Protein AF-A0A2V3PKQ7-F1 (afdb_monomer_lite)

Structure (mmCIF, N/CA/C/O backbone):
data_AF-A0A2V3PKQ7-F1
#
_entry.id   AF-A0A2V3PKQ7-F1
#
loop_
_atom_site.group_PDB
_atom_site.id
_atom_site.type_symbol
_atom_site.label_atom_id
_atom_site.label_alt_id
_atom_site.label_comp_id
_atom_site.label_asym_id
_atom_site.label_entity_id
_atom_site.label_seq_id
_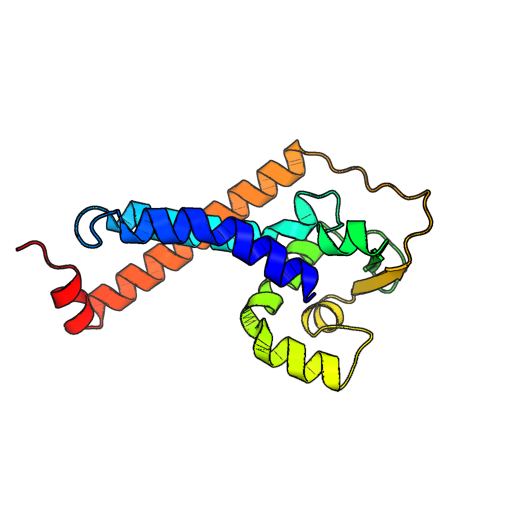atom_site.pdbx_PDB_ins_code
_atom_site.Cartn_x
_atom_site.Cartn_y
_atom_site.Cartn_z
_atom_site.occupancy
_atom_site.B_iso_or_equiv
_atom_site.auth_seq_id
_atom_site.auth_comp_id
_atom_site.auth_asym_id
_atom_site.auth_atom_id
_atom_site.pdbx_PDB_model_num
ATOM 1 N N . MET A 1 1 ? -12.221 6.925 3.513 1.00 64.75 1 MET A N 1
ATOM 2 C CA . MET A 1 1 ? -11.793 6.343 2.217 1.00 64.75 1 MET A CA 1
ATOM 3 C C . MET A 1 1 ? -11.271 7.408 1.261 1.00 64.75 1 MET A C 1
ATOM 5 O O . MET A 1 1 ? -10.093 7.353 0.955 1.00 64.75 1 MET A O 1
ATOM 9 N N . ILE A 1 2 ? -12.080 8.395 0.848 1.00 69.06 2 ILE A N 1
ATOM 10 C CA . ILE A 1 2 ? -11.652 9.451 -0.098 1.00 69.06 2 ILE A CA 1
ATOM 11 C C . ILE A 1 2 ? -10.502 10.297 0.470 1.00 69.06 2 ILE A C 1
ATOM 13 O O . ILE A 1 2 ? -9.442 10.387 -0.142 1.00 69.06 2 ILE A O 1
ATOM 17 N N . ILE A 1 3 ? -10.664 10.829 1.688 1.00 72.31 3 I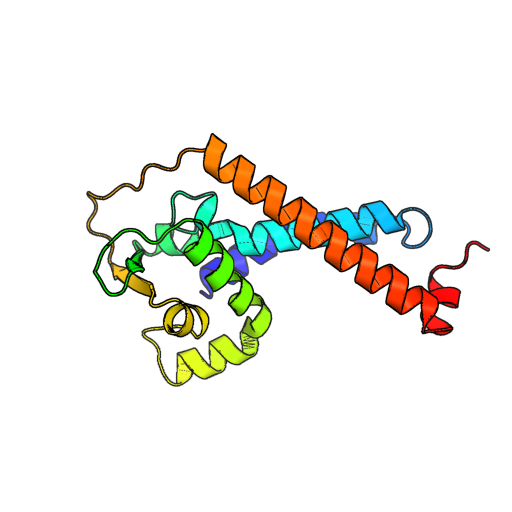LE A N 1
ATOM 18 C CA . ILE A 1 3 ? -9.616 11.610 2.373 1.00 72.31 3 ILE A CA 1
ATOM 19 C C . ILE A 1 3 ? -8.336 10.776 2.542 1.00 72.31 3 ILE A C 1
ATOM 21 O O . ILE A 1 3 ? -7.236 11.267 2.321 1.00 72.31 3 ILE A O 1
ATOM 25 N N . ASP A 1 4 ? -8.477 9.486 2.862 1.00 70.38 4 ASP A N 1
ATOM 26 C CA . ASP A 1 4 ? -7.344 8.561 3.009 1.00 70.38 4 ASP A CA 1
ATOM 27 C C . ASP A 1 4 ? -6.668 8.191 1.681 1.00 70.38 4 ASP A C 1
ATOM 29 O O . ASP A 1 4 ? -5.569 7.637 1.696 1.00 70.38 4 ASP A O 1
ATOM 33 N N . GLY A 1 5 ? -7.354 8.396 0.556 1.00 73.25 5 GLY A N 1
ATOM 34 C CA . GLY A 1 5 ? -6.801 8.272 -0.789 1.00 73.25 5 GLY A CA 1
ATOM 35 C C . GLY A 1 5 ? -5.970 9.504 -1.129 1.00 73.25 5 GLY A C 1
ATOM 36 O O . GLY A 1 5 ? -4.795 9.375 -1.468 1.00 73.25 5 GLY A O 1
ATOM 37 N N . PHE A 1 6 ? -6.531 10.698 -0.922 1.00 78.50 6 PHE A N 1
ATOM 38 C CA . PHE A 1 6 ? -5.818 11.959 -1.136 1.00 78.50 6 PHE A CA 1
ATOM 39 C C . PHE A 1 6 ? -4.556 12.080 -0.278 1.00 78.50 6 PHE A C 1
ATOM 41 O O . PHE A 1 6 ? -3.495 12.412 -0.801 1.00 78.50 6 PHE A O 1
ATOM 48 N N . THR A 1 7 ? -4.621 11.741 1.014 1.00 75.12 7 THR A N 1
ATOM 49 C CA . THR A 1 7 ? -3.434 11.787 1.885 1.00 75.12 7 THR A CA 1
ATOM 50 C C . THR A 1 7 ? -2.334 10.852 1.401 1.00 75.12 7 THR A C 1
ATOM 52 O O . THR A 1 7 ? -1.163 11.220 1.420 1.00 75.12 7 THR A O 1
ATOM 55 N N . SER A 1 8 ? -2.691 9.662 0.914 1.00 74.06 8 SER A N 1
ATOM 56 C CA . SER A 1 8 ? -1.701 8.743 0.359 1.00 74.06 8 SER A CA 1
ATOM 57 C C . SER A 1 8 ? -1.118 9.201 -0.978 1.00 74.06 8 SER A C 1
ATOM 59 O O . SER A 1 8 ? 0.063 8.968 -1.219 1.00 74.06 8 SER A O 1
ATOM 61 N N . GLN A 1 9 ? -1.894 9.895 -1.816 1.00 78.44 9 GLN A N 1
ATOM 62 C CA . GLN A 1 9 ? -1.377 10.465 -3.061 1.00 78.44 9 GLN A CA 1
ATOM 63 C C . GLN A 1 9 ? -0.383 11.595 -2.794 1.00 78.44 9 GLN A C 1
ATOM 65 O O . GLN A 1 9 ? 0.670 11.623 -3.420 1.00 78.44 9 GLN A O 1
ATOM 70 N N . ILE A 1 10 ? -0.651 12.461 -1.812 1.00 84.50 10 ILE A N 1
ATOM 71 C CA . ILE A 1 10 ? 0.284 13.523 -1.405 1.00 84.50 10 ILE A CA 1
ATOM 72 C C . ILE A 1 10 ? 1.641 12.936 -0.995 1.00 84.50 10 ILE A C 1
ATOM 74 O O . ILE A 1 10 ? 2.679 13.458 -1.389 1.00 84.50 10 ILE A O 1
ATOM 78 N N . VAL A 1 11 ? 1.639 11.823 -0.251 1.00 82.50 11 VAL A N 1
ATOM 79 C CA . VAL A 1 11 ? 2.879 11.135 0.143 1.00 82.50 11 VAL A CA 1
ATOM 80 C C . VAL A 1 11 ? 3.571 10.482 -1.053 1.00 82.50 11 VAL A C 1
ATOM 82 O O . VAL A 1 11 ? 4.794 10.483 -1.096 1.00 82.50 11 VAL A O 1
ATOM 85 N N . ALA A 1 12 ? 2.830 9.954 -2.030 1.00 84.75 12 ALA A N 1
ATOM 86 C CA . ALA A 1 12 ? 3.400 9.289 -3.203 1.00 84.75 12 ALA A CA 1
ATOM 87 C C . ALA A 1 12 ? 4.077 10.256 -4.195 1.00 84.75 12 ALA A C 1
ATOM 89 O O . ALA A 1 12 ? 5.082 9.889 -4.801 1.00 84.75 12 ALA A O 1
ATOM 90 N N . ILE A 1 13 ? 3.565 11.483 -4.351 1.00 87.00 13 ILE A N 1
ATOM 91 C CA . ILE A 1 13 ? 4.062 12.483 -5.316 1.00 87.00 13 ILE A CA 1
ATOM 92 C C . ILE A 1 13 ? 5.587 12.689 -5.272 1.00 87.00 13 ILE A C 1
ATOM 94 O O . ILE A 1 13 ? 6.206 12.545 -6.324 1.00 87.00 13 ILE A O 1
ATOM 98 N N . PRO A 1 14 ? 6.240 12.980 -4.128 1.00 86.88 14 PRO A N 1
ATOM 99 C CA . PRO A 1 14 ? 7.690 13.191 -4.104 1.00 86.88 14 PRO A CA 1
ATOM 100 C C . PRO A 1 14 ? 8.481 11.958 -4.559 1.00 86.88 14 PRO A C 1
ATOM 102 O O . PRO A 1 14 ? 9.514 12.105 -5.205 1.00 86.88 14 PRO A O 1
ATOM 105 N N . PHE A 1 15 ? 7.986 10.747 -4.287 1.00 85.38 15 PHE A N 1
ATOM 106 C CA . PHE A 1 15 ? 8.623 9.506 -4.735 1.00 85.38 15 PHE A CA 1
ATOM 107 C C . PHE A 1 15 ? 8.430 9.265 -6.233 1.00 85.38 15 PHE A C 1
ATOM 109 O O . PHE A 1 15 ? 9.351 8.802 -6.896 1.00 85.38 15 PHE A O 1
ATOM 116 N N . ILE A 1 16 ? 7.265 9.619 -6.782 1.00 84.19 16 ILE A N 1
ATOM 117 C CA . ILE A 1 16 ? 7.017 9.577 -8.231 1.00 84.19 16 ILE A CA 1
ATOM 118 C C . ILE A 1 16 ? 7.929 10.579 -8.944 1.00 84.19 16 ILE A C 1
ATOM 120 O O . ILE A 1 16 ? 8.549 10.245 -9.948 1.00 84.19 16 ILE A O 1
ATOM 124 N N . VAL A 1 17 ? 8.057 11.791 -8.403 1.00 85.94 17 VAL A N 1
ATOM 125 C CA . VAL A 1 17 ? 8.966 12.816 -8.928 1.00 85.94 17 VAL A CA 1
ATOM 126 C C . VAL A 1 17 ? 10.411 12.316 -8.892 1.00 85.94 17 VAL A C 1
ATOM 128 O O . VAL A 1 17 ? 11.096 12.370 -9.909 1.00 85.94 17 VAL A O 1
ATOM 131 N N . LEU A 1 18 ? 10.857 11.757 -7.762 1.00 84.88 18 LEU A N 1
ATOM 132 C CA . LEU A 1 18 ? 12.180 11.145 -7.637 1.00 84.88 18 LEU A CA 1
ATOM 133 C C . LEU A 1 18 ? 12.394 10.040 -8.682 1.00 84.88 18 LEU A C 1
ATOM 135 O O . LEU A 1 18 ? 13.438 10.011 -9.325 1.00 84.88 18 LEU A O 1
ATOM 139 N N . MET A 1 19 ? 11.393 9.182 -8.897 1.00 81.50 19 MET A N 1
ATOM 140 C CA . MET A 1 19 ? 11.446 8.112 -9.892 1.00 81.50 19 MET A CA 1
ATOM 141 C C . MET A 1 19 ? 11.629 8.653 -11.317 1.00 81.50 19 MET A C 1
ATOM 143 O O . MET A 1 19 ? 12.422 8.090 -12.064 1.00 81.50 19 MET A O 1
ATOM 147 N N . ILE A 1 20 ? 10.958 9.753 -11.679 1.00 81.69 20 ILE A N 1
ATOM 148 C CA . ILE A 1 20 ? 11.095 10.401 -12.998 1.00 81.69 20 ILE A CA 1
ATOM 149 C C . ILE A 1 20 ? 12.506 10.971 -13.201 1.00 81.69 20 ILE A C 1
ATOM 151 O O . ILE A 1 20 ? 13.043 10.895 -14.303 1.00 81.69 20 ILE A O 1
ATOM 155 N N . PHE A 1 21 ? 13.112 11.539 -12.153 1.00 83.44 21 PHE A N 1
ATOM 156 C CA . PHE A 1 21 ? 14.463 12.107 -12.228 1.00 83.44 21 PHE A CA 1
ATOM 157 C C . PHE A 1 21 ? 15.576 11.052 -12.201 1.00 83.44 21 PHE A C 1
ATOM 159 O O . PHE A 1 21 ? 16.701 11.341 -12.608 1.00 83.44 21 PHE A O 1
ATOM 166 N N . THR A 1 22 ? 15.288 9.834 -11.739 1.00 79.56 22 THR A N 1
ATOM 167 C CA . THR A 1 22 ? 16.228 8.710 -11.821 1.00 79.56 22 THR A CA 1
ATOM 168 C C . THR A 1 22 ? 16.132 8.005 -13.167 1.00 79.56 22 THR A C 1
ATOM 170 O O . THR A 1 22 ? 15.048 7.621 -13.596 1.00 79.56 22 THR A O 1
ATOM 173 N N . ASP A 1 23 ? 17.274 7.770 -13.809 1.00 74.94 23 ASP A N 1
ATOM 174 C CA . ASP A 1 23 ? 17.336 7.001 -15.052 1.00 74.94 23 ASP A CA 1
ATOM 175 C C . ASP A 1 23 ? 16.761 5.581 -14.856 1.00 74.94 23 ASP A C 1
ATOM 177 O O . ASP A 1 23 ? 17.263 4.806 -14.032 1.00 74.94 23 ASP A O 1
ATOM 181 N N . LEU A 1 24 ? 15.707 5.265 -15.626 1.00 66.31 24 LEU A N 1
ATOM 182 C CA . LEU A 1 24 ? 14.962 3.997 -15.618 1.00 66.31 24 LEU A CA 1
ATOM 183 C C . LEU A 1 24 ? 15.853 2.779 -15.869 1.00 66.31 24 LEU A C 1
ATOM 185 O O . LEU A 1 24 ? 15.593 1.712 -15.317 1.00 66.31 24 LEU A O 1
ATOM 189 N N . LYS A 1 25 ? 16.913 2.923 -16.672 1.00 68.38 25 LYS A N 1
ATOM 190 C CA . LYS A 1 25 ? 17.768 1.785 -17.039 1.00 68.38 25 LYS A CA 1
ATOM 191 C C . LYS A 1 25 ? 18.782 1.432 -15.960 1.00 68.38 25 LYS A C 1
ATOM 193 O O . LYS A 1 25 ? 18.970 0.261 -15.649 1.00 68.38 25 LYS A O 1
ATOM 198 N N . ASN A 1 26 ? 19.422 2.439 -15.377 1.00 72.19 26 ASN A N 1
ATOM 199 C CA . ASN A 1 26 ? 20.569 2.230 -14.494 1.00 72.19 26 ASN A CA 1
ATOM 200 C C . ASN A 1 26 ? 20.183 1.952 -13.033 1.00 72.19 26 ASN A C 1
ATOM 202 O O . ASN A 1 26 ? 21.011 1.481 -12.260 1.00 72.19 26 ASN A O 1
ATOM 206 N N . ASN A 1 27 ? 18.930 2.216 -12.647 1.00 82.81 27 ASN A N 1
ATOM 207 C CA . ASN A 1 27 ? 18.497 2.177 -11.248 1.00 82.81 27 ASN A CA 1
ATOM 208 C C . ASN A 1 27 ? 17.247 1.311 -11.025 1.00 82.81 27 ASN A C 1
ATOM 210 O O . ASN A 1 27 ? 16.439 1.603 -10.143 1.00 82.81 27 ASN A O 1
ATOM 214 N N . LEU A 1 28 ? 17.082 0.230 -11.793 1.00 82.19 28 LEU A N 1
ATOM 215 C CA . LEU A 1 28 ? 15.888 -0.624 -11.746 1.00 82.19 28 LEU A CA 1
ATOM 216 C C . LEU A 1 28 ? 15.520 -1.072 -10.319 1.00 82.19 28 LEU A C 1
ATOM 218 O O . LEU A 1 28 ? 14.387 -0.878 -9.883 1.00 82.19 28 LEU A O 1
ATOM 222 N N . HIS A 1 29 ? 16.474 -1.611 -9.553 1.00 84.69 29 HIS A N 1
ATOM 223 C CA . HIS A 1 29 ? 16.209 -2.064 -8.180 1.00 84.69 29 HIS A CA 1
ATOM 224 C C . HIS A 1 29 ? 15.798 -0.920 -7.244 1.00 84.69 29 HIS A C 1
ATOM 226 O O . HIS A 1 29 ? 14.951 -1.107 -6.372 1.00 84.69 29 HIS A O 1
ATOM 232 N N . PHE A 1 30 ? 16.353 0.280 -7.439 1.00 85.25 30 PHE A N 1
ATOM 233 C CA . PHE A 1 30 ? 15.965 1.467 -6.677 1.00 85.25 30 PHE A CA 1
ATOM 234 C C . PHE A 1 30 ? 14.531 1.901 -7.003 1.00 85.25 30 PHE A C 1
ATOM 236 O O . PHE A 1 30 ? 13.782 2.318 -6.120 1.00 85.25 30 PHE A O 1
ATOM 243 N N . GLN A 1 31 ? 14.108 1.749 -8.255 1.00 83.38 31 GLN A N 1
ATOM 244 C CA . GLN A 1 31 ? 12.741 2.048 -8.670 1.00 83.38 31 GLN A CA 1
ATOM 245 C C . GLN A 1 31 ? 11.748 1.014 -8.145 1.00 83.38 31 GLN A C 1
ATOM 247 O O . GLN A 1 31 ? 10.710 1.392 -7.605 1.00 83.38 31 GLN A O 1
ATOM 252 N N . VAL A 1 32 ? 12.097 -0.274 -8.202 1.00 87.75 32 VAL A N 1
ATOM 253 C CA . VAL A 1 32 ? 11.316 -1.351 -7.575 1.00 87.75 32 VAL A CA 1
ATOM 254 C C . VAL A 1 32 ? 11.176 -1.101 -6.074 1.00 87.75 32 VAL A C 1
ATOM 256 O O . VAL A 1 32 ? 10.069 -1.162 -5.541 1.00 87.75 32 VAL A O 1
ATOM 259 N N . PHE A 1 33 ? 12.267 -0.733 -5.397 1.00 89.50 33 PHE A N 1
ATOM 260 C CA . PHE A 1 33 ? 12.237 -0.340 -3.989 1.00 89.50 33 PHE A CA 1
ATOM 261 C C . PHE A 1 33 ? 11.318 0.862 -3.746 1.00 89.50 33 PHE A C 1
ATOM 263 O O . PHE A 1 33 ? 10.503 0.831 -2.828 1.00 89.50 33 PHE A O 1
ATOM 270 N N . THR A 1 34 ? 11.400 1.895 -4.585 1.00 87.06 34 THR A N 1
ATOM 271 C CA . THR A 1 34 ? 10.568 3.103 -4.475 1.00 87.06 34 THR A CA 1
ATOM 272 C C . THR A 1 34 ? 9.078 2.773 -4.607 1.00 87.06 34 THR A C 1
ATOM 274 O O . THR A 1 34 ? 8.272 3.175 -3.765 1.00 87.06 34 THR A O 1
ATOM 277 N N . VAL A 1 35 ? 8.704 1.977 -5.613 1.00 87.88 35 VAL A N 1
ATOM 278 C C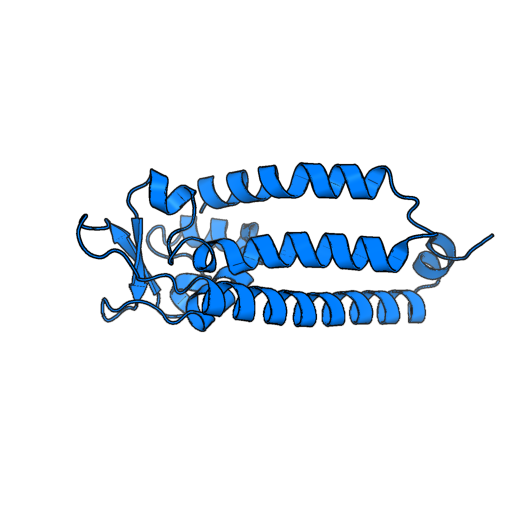A . VAL A 1 35 ? 7.321 1.517 -5.829 1.00 87.88 35 VAL A CA 1
ATOM 279 C C . VAL A 1 35 ? 6.845 0.636 -4.673 1.00 87.88 35 VAL A C 1
ATOM 281 O O . VAL A 1 35 ? 5.724 0.808 -4.179 1.00 87.88 35 VAL A O 1
ATOM 284 N N . ALA A 1 36 ? 7.697 -0.272 -4.191 1.00 89.81 36 ALA A N 1
ATOM 285 C CA . ALA A 1 36 ? 7.404 -1.114 -3.039 1.00 89.81 36 ALA A CA 1
ATOM 286 C C . ALA A 1 36 ? 7.195 -0.280 -1.766 1.00 89.81 36 ALA A C 1
ATOM 288 O O . ALA A 1 36 ? 6.256 -0.530 -1.008 1.00 89.81 36 ALA A O 1
ATOM 289 N N . PHE A 1 37 ? 8.010 0.754 -1.554 1.00 89.12 37 PHE A N 1
ATOM 290 C CA . PHE A 1 37 ? 7.916 1.656 -0.410 1.00 89.12 37 PHE A CA 1
ATOM 291 C C . PHE A 1 37 ? 6.599 2.438 -0.399 1.00 89.12 37 PHE A C 1
ATOM 293 O O . PHE A 1 37 ? 5.875 2.414 0.601 1.00 89.12 37 PHE A O 1
ATOM 300 N N . VAL A 1 38 ? 6.234 3.057 -1.526 1.00 87.81 38 VAL A N 1
ATOM 301 C CA . VAL A 1 38 ? 4.957 3.776 -1.677 1.00 87.81 38 VAL A CA 1
ATOM 302 C C . VAL A 1 38 ? 3.766 2.834 -1.462 1.00 87.81 38 VAL A C 1
ATOM 304 O O . VAL A 1 38 ? 2.838 3.159 -0.716 1.00 87.81 38 VAL A O 1
ATOM 307 N N . SER A 1 39 ? 3.815 1.636 -2.048 1.00 86.44 39 SER A N 1
ATOM 308 C CA . SER A 1 39 ? 2.772 0.611 -1.895 1.00 86.44 39 SER A CA 1
ATOM 309 C C . SER A 1 39 ? 2.623 0.154 -0.441 1.00 86.44 39 SER A C 1
ATOM 311 O O . SER A 1 39 ? 1.511 0.043 0.078 1.00 86.44 39 SER A O 1
ATOM 313 N N . THR A 1 40 ? 3.743 -0.045 0.255 1.00 87.75 40 THR A N 1
ATOM 314 C CA . THR A 1 40 ? 3.755 -0.422 1.674 1.00 87.75 40 THR A CA 1
ATOM 315 C C . THR A 1 40 ? 3.138 0.668 2.534 1.00 87.75 40 THR A C 1
ATOM 317 O O . THR A 1 40 ? 2.323 0.378 3.410 1.00 87.75 40 THR A O 1
ATOM 320 N N . PHE A 1 41 ? 3.478 1.931 2.273 1.00 84.69 41 PHE A N 1
ATOM 321 C CA . PHE A 1 41 ? 2.887 3.060 2.983 1.00 84.69 41 PHE A CA 1
ATOM 322 C C . PHE A 1 41 ? 1.367 3.111 2.795 1.00 84.69 41 PHE A C 1
ATOM 324 O O . PHE A 1 41 ? 0.629 3.323 3.759 1.00 84.69 41 PHE A O 1
ATOM 331 N N . PHE A 1 42 ? 0.883 2.837 1.580 1.00 83.00 42 PHE A N 1
ATOM 332 C CA . PHE A 1 42 ? -0.547 2.786 1.287 1.00 83.00 42 PHE A CA 1
ATOM 333 C C . PHE A 1 42 ? -1.282 1.695 2.083 1.00 83.00 42 PHE A C 1
ATOM 335 O O . PHE A 1 42 ? -2.352 1.957 2.639 1.00 83.00 42 PHE A O 1
ATOM 342 N N . ILE A 1 43 ? -0.700 0.498 2.192 1.00 83.81 43 ILE A N 1
ATOM 343 C CA . ILE A 1 43 ? -1.289 -0.631 2.929 1.00 83.81 43 ILE A CA 1
ATOM 344 C C . ILE A 1 43 ? -1.229 -0.390 4.445 1.00 83.81 43 ILE A C 1
ATOM 346 O O . ILE A 1 43 ? -2.222 -0.551 5.163 1.00 83.81 43 ILE A O 1
ATOM 350 N N . CYS A 1 44 ? -0.074 0.048 4.945 1.00 83.06 44 CYS A N 1
ATOM 351 C CA . CYS A 1 44 ? 0.199 0.203 6.373 1.00 83.06 44 CYS A CA 1
ATOM 352 C C . CYS A 1 44 ? -0.317 1.523 6.972 1.00 83.06 44 CYS A C 1
ATOM 354 O O . CYS A 1 44 ? -0.143 1.750 8.171 1.00 83.06 44 CYS A O 1
ATOM 356 N N . LYS A 1 45 ? -0.984 2.389 6.194 1.00 77.62 45 LYS A N 1
ATOM 357 C CA . LYS A 1 45 ? -1.446 3.712 6.658 1.00 77.62 45 LYS A CA 1
ATOM 358 C C . LYS A 1 45 ? -2.326 3.674 7.911 1.00 77.62 45 LYS A C 1
ATOM 360 O O . LYS A 1 45 ? -2.219 4.552 8.761 1.00 77.62 45 LYS A O 1
ATOM 365 N N . ASP A 1 46 ? -3.179 2.657 8.053 1.00 73.25 46 ASP A N 1
ATOM 366 C CA . ASP A 1 46 ? -4.020 2.493 9.249 1.00 73.25 46 ASP A CA 1
ATOM 367 C C . ASP A 1 46 ? -3.221 1.980 10.458 1.00 73.25 46 ASP A C 1
ATOM 369 O O . ASP A 1 46 ? -3.548 2.306 11.596 1.00 73.25 46 ASP A O 1
ATOM 373 N N . LEU A 1 47 ? -2.169 1.192 10.222 1.00 73.94 47 LEU A N 1
ATOM 374 C CA . LEU A 1 47 ? -1.344 0.584 11.264 1.00 73.94 47 LEU A CA 1
ATOM 375 C C . LEU A 1 47 ? -0.426 1.614 11.936 1.00 73.94 47 LEU A C 1
ATOM 377 O O . LEU A 1 47 ? -0.352 1.672 13.160 1.00 73.94 47 LEU A O 1
ATOM 381 N N . ILE A 1 48 ? 0.243 2.446 11.132 1.00 64.12 48 ILE A N 1
ATOM 382 C CA . ILE A 1 48 ? 1.222 3.444 11.599 1.00 64.12 48 ILE A CA 1
ATOM 383 C C . ILE A 1 48 ? 0.562 4.484 12.516 1.00 64.12 48 ILE A C 1
ATOM 385 O O . ILE A 1 48 ? 1.176 4.989 13.453 1.00 64.12 48 ILE A O 1
ATOM 389 N N . LEU A 1 49 ? -0.718 4.778 12.285 1.00 63.69 49 LEU A N 1
ATOM 390 C CA . LEU A 1 49 ? -1.449 5.841 12.968 1.00 63.69 49 LEU A CA 1
ATOM 391 C C . LEU A 1 49 ? -2.387 5.321 14.069 1.00 63.69 49 LEU A C 1
ATOM 393 O O . LEU A 1 49 ? -3.458 5.889 14.299 1.00 63.69 49 LEU A O 1
ATOM 397 N N . SER A 1 50 ? -1.974 4.286 14.801 1.00 61.34 50 SER A N 1
ATOM 398 C CA . SER A 1 50 ? -2.727 3.749 15.947 1.00 61.34 50 SER A CA 1
ATOM 399 C C . SER A 1 50 ? -4.105 3.199 15.579 1.00 61.34 50 SER A C 1
ATOM 401 O O . SER A 1 50 ? -5.076 3.402 16.301 1.00 61.34 50 SER A O 1
ATOM 403 N N . GLY A 1 51 ? -4.230 2.542 14.428 1.00 58.75 51 GLY A N 1
ATOM 404 C CA . GLY A 1 51 ? -5.512 2.015 13.963 1.00 58.75 51 GLY A CA 1
ATOM 405 C C . GLY A 1 51 ? -6.468 3.073 13.405 1.00 58.75 51 GLY A C 1
ATOM 406 O O . GLY A 1 51 ? -7.607 2.730 13.113 1.00 58.75 51 GLY A O 1
ATOM 407 N N . LYS A 1 52 ? -6.041 4.333 13.229 1.00 62.31 52 LYS A N 1
ATOM 408 C CA . LYS A 1 52 ? -6.819 5.397 12.569 1.00 62.31 52 LYS A CA 1
ATOM 409 C C . LYS A 1 52 ? -5.953 6.122 11.541 1.00 62.31 52 LYS A C 1
ATOM 411 O O . LYS A 1 52 ? -5.078 6.886 11.932 1.00 62.31 52 LYS A O 1
ATOM 416 N N . SER A 1 53 ? -6.214 5.957 10.245 1.00 67.56 53 SER A N 1
ATOM 417 C CA . SER A 1 53 ? -5.610 6.808 9.206 1.00 67.56 53 SER A CA 1
ATOM 418 C C . SER A 1 53 ? -5.884 8.302 9.437 1.00 67.56 53 SER A C 1
ATOM 420 O O . SER A 1 53 ? -6.809 8.671 10.161 1.00 67.56 53 SER A O 1
ATOM 422 N N . ILE A 1 54 ? -5.109 9.180 8.783 1.00 66.12 54 ILE A N 1
ATOM 423 C CA . ILE A 1 54 ? -5.262 10.646 8.880 1.00 66.12 54 ILE A CA 1
ATOM 424 C C . ILE A 1 54 ? -6.711 11.074 8.615 1.00 66.12 54 ILE A C 1
ATOM 426 O O . ILE A 1 54 ? -7.266 11.840 9.398 1.00 66.12 54 ILE A O 1
ATOM 430 N N . GLY A 1 55 ? -7.356 10.536 7.575 1.00 61.44 55 GLY A N 1
ATOM 431 C CA . GLY A 1 55 ? -8.747 10.870 7.276 1.00 61.44 55 GLY A CA 1
ATOM 432 C C . GLY A 1 55 ? -9.709 10.419 8.372 1.00 61.44 55 GLY A C 1
ATOM 433 O O . GLY A 1 55 ? -10.604 11.166 8.744 1.00 61.44 55 GLY A O 1
ATOM 434 N N . LYS A 1 56 ? -9.481 9.248 8.974 1.00 71.25 56 LYS A N 1
ATOM 435 C CA . LYS A 1 56 ? -10.298 8.754 10.094 1.00 71.25 56 LYS A CA 1
ATOM 436 C C . LYS A 1 56 ? -10.081 9.558 11.374 1.00 71.25 56 LYS A C 1
ATOM 438 O O . LYS A 1 56 ? -11.021 9.716 12.141 1.00 71.25 56 LYS A O 1
ATOM 443 N N . ARG A 1 57 ? -8.886 10.120 11.589 1.00 70.31 57 ARG A N 1
ATOM 444 C CA . ARG A 1 57 ? -8.634 11.066 12.690 1.00 70.31 57 ARG A CA 1
ATOM 445 C C . ARG A 1 57 ? -9.386 12.376 12.486 1.00 70.31 57 ARG A C 1
ATOM 447 O O . ARG A 1 57 ? -10.030 12.834 13.417 1.00 70.31 57 ARG A O 1
ATOM 454 N N . ILE A 1 58 ? -9.344 12.935 11.276 1.00 71.00 58 ILE A N 1
ATOM 455 C CA . ILE A 1 58 ? -10.065 14.174 10.942 1.00 71.00 58 ILE A CA 1
ATOM 456 C C . ILE A 1 58 ? -11.578 13.974 11.096 1.00 71.00 58 ILE A C 1
ATOM 458 O O . ILE A 1 58 ? -12.269 14.845 11.611 1.00 71.00 58 ILE A O 1
ATOM 462 N N . SER A 1 59 ? -12.093 12.813 10.691 1.00 68.56 59 SER A N 1
ATOM 463 C CA . SER A 1 59 ? -13.524 12.500 10.757 1.00 68.56 59 SER A CA 1
ATOM 464 C C . SER A 1 59 ? -13.988 11.902 12.094 1.00 68.56 59 SER A C 1
ATOM 466 O O . SER A 1 59 ? -15.148 11.518 12.189 1.00 68.56 59 SER A O 1
ATOM 468 N N . ASN A 1 60 ? -13.123 11.790 13.113 1.00 75.12 60 ASN A N 1
ATOM 469 C CA . ASN A 1 60 ? -13.427 11.120 14.391 1.00 75.12 60 ASN A CA 1
ATOM 470 C C . ASN A 1 60 ? -14.034 9.714 14.221 1.00 75.12 60 ASN A C 1
ATOM 472 O O . ASN A 1 60 ? -14.967 9.317 14.918 1.00 75.12 60 ASN A O 1
ATOM 476 N N . LEU A 1 61 ? -13.495 8.945 13.277 1.00 77.31 61 LEU A N 1
ATOM 477 C CA . LEU A 1 61 ? -13.912 7.579 12.982 1.00 77.31 61 LEU A CA 1
ATOM 478 C C . LEU A 1 61 ? -12.899 6.578 13.542 1.00 77.31 61 LEU A C 1
ATOM 480 O O . LEU A 1 61 ? -11.685 6.803 13.534 1.00 77.31 61 LEU A O 1
ATOM 484 N N . GLN A 1 62 ? -13.396 5.434 13.996 1.00 77.38 62 GLN A N 1
ATOM 485 C CA . GLN A 1 62 ? -12.591 4.285 14.389 1.00 77.38 62 GLN A CA 1
ATOM 486 C C . GLN A 1 62 ? -13.017 3.027 13.655 1.00 77.38 62 GLN A C 1
ATOM 488 O O . GLN A 1 62 ? -14.139 2.917 13.168 1.00 77.38 62 GLN A O 1
ATOM 493 N N . ILE A 1 63 ? -12.091 2.079 13.568 1.00 79.50 63 ILE A N 1
ATOM 494 C CA . ILE A 1 63 ? -12.361 0.771 12.989 1.00 79.50 63 ILE A CA 1
ATOM 495 C C . ILE A 1 63 ? -12.508 -0.213 14.132 1.00 79.50 63 ILE A C 1
ATOM 497 O O . ILE A 1 63 ? -11.585 -0.363 14.929 1.00 79.50 63 ILE A O 1
ATOM 501 N N . LEU A 1 64 ? -13.639 -0.900 14.150 1.00 80.38 64 LEU A N 1
ATOM 502 C CA . LEU A 1 64 ? -13.938 -1.962 15.093 1.00 80.38 64 LEU A CA 1
ATOM 503 C C . LEU A 1 64 ? -14.179 -3.261 14.331 1.00 80.38 64 LEU A C 1
ATOM 505 O O . LEU A 1 64 ? -14.572 -3.254 13.163 1.00 80.38 64 LEU A O 1
ATOM 509 N N . ASP A 1 65 ? -13.945 -4.381 14.996 1.00 82.19 65 ASP A N 1
ATOM 510 C CA . ASP A 1 65 ? -14.445 -5.679 14.554 1.00 82.19 65 ASP A CA 1
ATOM 511 C C . ASP A 1 65 ? -15.990 -5.705 14.637 1.00 82.19 65 ASP A C 1
ATOM 513 O O . ASP A 1 65 ? -16.611 -4.859 15.293 1.00 82.19 65 ASP A O 1
ATOM 517 N N . ILE A 1 66 ? -16.638 -6.692 14.014 1.00 81.00 66 ILE A N 1
ATOM 518 C CA . ILE A 1 66 ? -18.087 -6.927 14.145 1.00 81.00 66 ILE A CA 1
ATOM 519 C C . ILE A 1 66 ? -18.488 -7.043 15.624 1.00 81.00 66 ILE A C 1
ATOM 521 O O . ILE A 1 66 ? -19.546 -6.547 16.013 1.00 81.00 66 ILE A O 1
ATOM 525 N N . HIS A 1 67 ? -17.605 -7.614 16.447 1.00 80.44 67 HIS A N 1
ATOM 526 C CA . HIS A 1 67 ? -17.774 -7.776 17.892 1.00 80.44 67 HIS A CA 1
ATOM 527 C C . HIS A 1 67 ? -17.466 -6.515 18.722 1.00 80.44 67 HIS A C 1
ATOM 529 O O . HIS A 1 67 ? -17.363 -6.615 19.937 1.00 80.44 67 HIS A O 1
ATOM 535 N N . ASN A 1 68 ? -17.303 -5.342 18.097 1.00 77.81 68 ASN A N 1
ATOM 536 C CA . ASN A 1 68 ? -16.924 -4.072 18.742 1.00 77.81 68 ASN A CA 1
ATOM 537 C C . ASN A 1 68 ? -15.536 -4.061 19.411 1.00 77.81 68 ASN A C 1
ATOM 539 O O . ASN A 1 68 ? -15.235 -3.142 20.162 1.00 77.81 68 ASN A O 1
ATOM 543 N N . ASN A 1 69 ? -14.676 -5.032 19.106 1.00 79.62 69 ASN A N 1
ATOM 544 C CA . ASN A 1 69 ? -13.308 -5.084 19.625 1.00 79.62 69 ASN A CA 1
ATOM 545 C C . ASN A 1 69 ? -12.317 -4.375 18.692 1.00 79.62 69 ASN A C 1
ATOM 547 O O . ASN A 1 69 ? -12.585 -4.190 17.500 1.00 79.62 69 ASN A O 1
ATOM 551 N N . GLU A 1 70 ? -11.133 -4.037 19.208 1.00 78.25 70 GLU A N 1
ATOM 552 C CA . GLU A 1 70 ? -10.039 -3.543 18.373 1.00 78.25 70 GLU A CA 1
ATOM 553 C C . GLU A 1 70 ? -9.589 -4.615 17.356 1.00 78.25 70 GLU A C 1
ATOM 555 O O . GLU A 1 70 ? -9.266 -5.745 17.735 1.00 78.25 70 GLU A O 1
ATOM 560 N N . PRO A 1 71 ? -9.508 -4.288 16.054 1.00 81.56 71 PRO A N 1
ATOM 561 C CA . PRO A 1 71 ? -9.090 -5.246 15.038 1.00 81.56 71 PRO A CA 1
ATOM 562 C C . PRO A 1 71 ? -7.588 -5.527 15.135 1.00 81.56 71 PRO A C 1
ATOM 564 O O . PRO A 1 71 ? -6.782 -4.614 15.342 1.00 81.56 71 PRO A O 1
ATOM 567 N N . SER A 1 72 ? -7.178 -6.775 14.898 1.00 83.31 72 SER A N 1
ATOM 568 C CA . SER A 1 72 ? -5.758 -7.144 14.871 1.00 83.31 72 SER A CA 1
ATOM 569 C C . SER A 1 72 ? -4.976 -6.381 13.789 1.00 83.31 72 SER A C 1
ATOM 571 O O . SER A 1 72 ? -5.526 -5.958 12.768 1.00 83.31 72 SER A O 1
ATOM 573 N N . ASN A 1 73 ? -3.665 -6.211 13.995 1.00 81.75 73 ASN A N 1
ATOM 574 C CA . ASN A 1 73 ? -2.792 -5.501 13.049 1.00 81.75 73 ASN A CA 1
ATOM 575 C C . ASN A 1 73 ? -2.823 -6.132 11.648 1.00 81.75 73 ASN A C 1
ATOM 577 O O . ASN A 1 73 ? -2.883 -5.416 10.652 1.00 81.75 73 ASN A O 1
ATOM 581 N N . LEU A 1 74 ? -2.858 -7.467 11.576 1.00 82.06 74 LEU A N 1
ATOM 582 C CA . LEU A 1 74 ? -2.977 -8.202 10.317 1.00 82.06 74 LEU A CA 1
ATOM 583 C C . LEU A 1 74 ? -4.315 -7.938 9.621 1.00 82.06 74 LEU A C 1
ATOM 585 O O . LEU A 1 74 ? -4.315 -7.674 8.425 1.00 82.06 74 LEU A O 1
ATOM 589 N N . LYS A 1 75 ? -5.444 -7.915 10.349 1.00 84.19 75 LYS A N 1
ATOM 590 C CA . LYS A 1 75 ? -6.749 -7.565 9.755 1.00 84.19 75 LYS A CA 1
ATOM 591 C C . LYS A 1 75 ? -6.725 -6.168 9.129 1.00 84.19 75 LYS A C 1
ATOM 593 O O . LYS A 1 75 ? -7.253 -5.984 8.037 1.00 84.19 75 LYS A O 1
ATOM 598 N N . LEU A 1 76 ? -6.080 -5.194 9.779 1.00 81.62 76 LEU A N 1
ATOM 599 C CA . LEU A 1 76 ? -5.946 -3.837 9.235 1.00 81.62 76 LEU A CA 1
ATOM 600 C C . LEU A 1 76 ? -5.129 -3.795 7.936 1.00 81.62 76 LEU A C 1
ATOM 602 O O . LEU A 1 76 ? -5.549 -3.137 6.984 1.00 81.62 76 LEU A O 1
ATOM 606 N N . ILE A 1 77 ? -3.995 -4.502 7.891 1.00 84.19 77 ILE A N 1
ATOM 607 C CA . ILE A 1 77 ? -3.144 -4.618 6.695 1.00 84.19 77 ILE A CA 1
ATOM 608 C C . ILE A 1 77 ? -3.925 -5.299 5.571 1.00 84.19 77 ILE A C 1
ATOM 610 O O . ILE A 1 77 ? -4.065 -4.735 4.486 1.00 84.19 77 ILE A O 1
ATOM 614 N N . CYS A 1 78 ? -4.485 -6.481 5.837 1.00 84.44 78 CYS A N 1
ATOM 615 C CA . CYS A 1 78 ? -5.152 -7.273 4.814 1.00 84.44 78 CYS A CA 1
ATOM 616 C C . CYS A 1 78 ? -6.388 -6.562 4.262 1.00 84.44 78 CYS A C 1
ATOM 618 O O . CYS A 1 78 ? -6.617 -6.572 3.055 1.00 84.44 78 CYS A O 1
ATOM 620 N N . ARG A 1 79 ? -7.144 -5.854 5.106 1.00 83.62 79 ARG A N 1
ATOM 621 C CA . ARG A 1 79 ? -8.237 -5.006 4.634 1.00 83.62 79 ARG A CA 1
ATOM 622 C C . ARG A 1 79 ? -7.759 -3.923 3.669 1.00 83.62 79 ARG A C 1
ATOM 624 O O . ARG A 1 79 ? -8.464 -3.602 2.717 1.00 83.62 79 ARG A O 1
ATOM 631 N N . ASN A 1 80 ? -6.598 -3.324 3.917 1.00 82.25 80 ASN A N 1
ATOM 632 C CA . ASN A 1 80 ? -6.073 -2.262 3.063 1.00 82.25 80 ASN A CA 1
ATOM 633 C C . ASN A 1 80 ? -5.467 -2.776 1.753 1.00 82.25 80 ASN A C 1
ATOM 635 O O . ASN A 1 80 ? -5.344 -1.984 0.822 1.00 82.25 80 ASN A O 1
ATOM 639 N N . LEU A 1 81 ? -5.185 -4.078 1.624 1.00 82.75 81 LEU A N 1
ATOM 640 C CA . LEU A 1 81 ? -4.866 -4.684 0.325 1.00 82.75 81 LEU A CA 1
ATOM 641 C C . LEU A 1 81 ? -6.034 -4.540 -0.659 1.00 82.75 81 LEU A C 1
ATOM 643 O O . LEU A 1 81 ? -5.819 -4.237 -1.829 1.00 82.75 81 LEU A O 1
ATOM 647 N N . PHE A 1 82 ? -7.277 -4.651 -0.180 1.00 83.38 82 PHE A N 1
ATOM 648 C CA . PHE A 1 82 ? -8.464 -4.444 -1.015 1.00 83.38 82 PHE A CA 1
ATOM 649 C C . PHE A 1 82 ? -8.608 -3.005 -1.520 1.00 83.38 82 PHE A C 1
ATOM 651 O O . PHE A 1 82 ? -9.252 -2.783 -2.541 1.00 83.38 82 PHE A O 1
ATOM 658 N N . SER A 1 83 ? -7.924 -2.039 -0.901 1.00 76.56 83 SER A N 1
ATOM 659 C CA . SER A 1 83 ? -7.903 -0.665 -1.401 1.00 76.56 83 SER A CA 1
ATOM 660 C C . SER A 1 83 ? -7.052 -0.466 -2.660 1.00 76.56 83 SER A C 1
ATOM 662 O O . SER A 1 83 ? -7.134 0.605 -3.252 1.00 76.56 83 SER A O 1
ATOM 664 N N . PHE A 1 84 ? -6.299 -1.470 -3.134 1.00 75.56 84 PHE A N 1
ATOM 665 C CA . PHE A 1 84 ? -5.783 -1.457 -4.514 1.00 75.56 84 PHE A CA 1
ATOM 666 C C . PHE A 1 84 ? -6.903 -1.585 -5.548 1.00 75.56 84 PHE A C 1
ATOM 668 O O . PHE A 1 84 ? -6.824 -0.993 -6.622 1.00 75.56 84 PHE A O 1
ATOM 675 N N . LEU A 1 85 ? -7.987 -2.282 -5.202 1.00 79.94 85 LEU A N 1
ATOM 676 C CA . LEU A 1 85 ? -9.191 -2.406 -6.021 1.00 79.94 85 LEU A CA 1
ATOM 677 C C . LEU A 1 85 ? -10.133 -1.216 -5.797 1.00 79.94 85 LEU A C 1
ATOM 679 O O . LEU A 1 85 ? -11.352 -1.370 -5.800 1.00 79.94 85 LEU A O 1
ATOM 683 N N . TRP A 1 86 ? -9.578 -0.016 -5.606 1.00 76.00 86 TRP A N 1
ATOM 684 C CA . TRP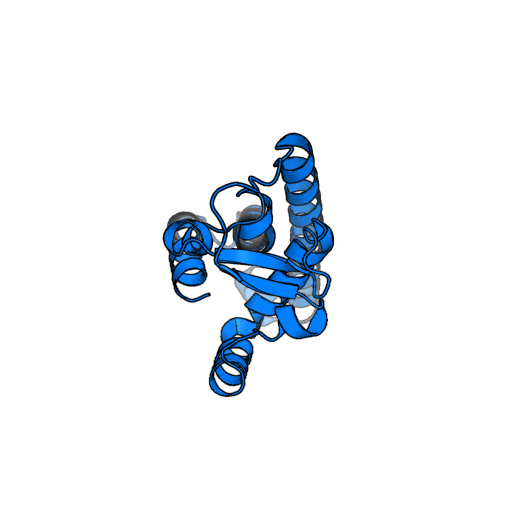 A 1 86 ? -10.339 1.188 -5.281 1.00 76.00 86 TRP A CA 1
ATOM 685 C C . TRP A 1 86 ? -11.518 1.478 -6.233 1.00 76.00 86 TRP A C 1
ATOM 687 O O . TRP A 1 86 ? -12.547 1.908 -5.713 1.00 76.00 86 TRP A O 1
ATOM 697 N N . PRO A 1 87 ? -11.476 1.219 -7.564 1.00 77.44 87 PRO A N 1
ATOM 698 C CA . PRO A 1 87 ? -12.641 1.463 -8.418 1.00 77.44 87 PRO A CA 1
ATOM 699 C C . PRO A 1 87 ? -13.792 0.516 -8.070 1.00 77.44 87 PRO A C 1
ATOM 701 O O . PRO A 1 87 ? -14.948 0.927 -8.008 1.00 77.44 87 PRO A O 1
ATOM 704 N N . VAL A 1 88 ? -13.465 -0.745 -7.776 1.00 82.06 88 VAL A N 1
ATOM 705 C CA . VAL A 1 88 ? -14.430 -1.759 -7.341 1.00 82.06 88 VAL A CA 1
ATOM 706 C C . VAL A 1 88 ? -14.962 -1.418 -5.950 1.00 82.06 88 VAL A C 1
ATOM 708 O O . VAL A 1 88 ? -16.165 -1.507 -5.722 1.00 82.06 88 VAL A O 1
ATOM 711 N N . GLU A 1 89 ? -14.099 -0.962 -5.033 1.00 78.88 89 GLU A N 1
ATOM 712 C CA . GLU A 1 89 ? -14.530 -0.501 -3.707 1.00 78.88 89 GLU A CA 1
ATOM 713 C C . GLU A 1 89 ? -15.479 0.698 -3.804 1.00 78.88 89 GLU A C 1
ATOM 715 O O . GLU A 1 89 ? -16.441 0.746 -3.047 1.00 78.88 89 GLU A O 1
ATOM 720 N N . ILE A 1 90 ? -15.261 1.646 -4.724 1.00 78.94 90 ILE A N 1
ATOM 721 C CA . ILE A 1 90 ? -16.178 2.779 -4.927 1.00 78.94 90 ILE A CA 1
ATOM 722 C C . ILE A 1 90 ? -17.549 2.288 -5.391 1.00 78.94 90 ILE A C 1
ATOM 724 O O . ILE A 1 90 ? -18.552 2.691 -4.806 1.00 78.94 90 ILE A O 1
ATOM 728 N N . LEU A 1 91 ? -17.601 1.388 -6.379 1.00 82.50 91 LEU A N 1
ATOM 729 C CA . LEU A 1 91 ? -18.863 0.801 -6.843 1.00 82.50 91 LEU A CA 1
ATOM 730 C C . LEU A 1 91 ? -19.600 0.086 -5.702 1.00 82.50 91 LEU A C 1
ATOM 732 O O . LEU A 1 91 ? -20.801 0.274 -5.523 1.00 82.50 91 LEU A O 1
ATOM 736 N N . PHE A 1 92 ? -18.875 -0.680 -4.884 1.00 79.62 92 PHE A N 1
ATOM 737 C CA . PHE A 1 92 ? -19.449 -1.341 -3.714 1.00 79.62 92 PHE A CA 1
ATOM 738 C C . PHE A 1 92 ? -19.920 -0.355 -2.646 1.00 79.62 92 PHE A C 1
ATOM 740 O O . PHE A 1 92 ? -20.987 -0.565 -2.083 1.00 79.62 92 PHE A O 1
ATOM 747 N N . CYS A 1 93 ? -19.183 0.725 -2.391 1.00 77.50 93 CYS A N 1
ATOM 748 C CA . CYS A 1 93 ? -19.589 1.776 -1.459 1.00 77.50 93 CYS A CA 1
ATOM 749 C C . CYS A 1 93 ? -20.840 2.527 -1.942 1.00 77.50 93 CYS A C 1
ATOM 751 O O . CYS A 1 93 ? -21.636 2.957 -1.113 1.00 77.50 93 CYS A O 1
ATOM 753 N N . CYS A 1 94 ? -21.050 2.667 -3.256 1.00 78.56 94 CYS A N 1
ATOM 754 C CA . CYS A 1 94 ? -22.300 3.212 -3.796 1.00 78.56 94 CYS A CA 1
ATOM 755 C C . CYS A 1 94 ? -23.503 2.305 -3.499 1.00 78.56 94 CYS A C 1
ATOM 757 O O . CYS A 1 94 ? -24.603 2.808 -3.291 1.00 78.56 94 CYS A O 1
ATOM 759 N N . LEU A 1 95 ? -23.297 0.984 -3.459 1.00 81.44 95 LEU A N 1
ATOM 760 C CA . LEU A 1 95 ? -24.339 0.005 -3.133 1.00 81.44 95 LEU A CA 1
ATOM 761 C C . LEU A 1 95 ? -24.504 -0.201 -1.616 1.00 81.44 95 LEU A C 1
ATOM 763 O O . LEU A 1 95 ? -25.610 -0.443 -1.146 1.00 81.44 95 LEU A O 1
ATOM 767 N N . ASN A 1 96 ? -23.412 -0.110 -0.854 1.00 77.06 96 ASN A N 1
ATOM 768 C CA . ASN A 1 96 ? -23.340 -0.337 0.589 1.00 77.06 96 ASN A CA 1
ATOM 769 C C . ASN A 1 96 ? -22.458 0.741 1.248 1.00 77.06 96 ASN A C 1
ATOM 771 O O . ASN A 1 96 ? -21.264 0.520 1.465 1.00 77.06 96 ASN A O 1
ATOM 775 N N . PRO A 1 97 ? -23.018 1.910 1.598 1.00 70.44 97 PRO A N 1
ATOM 776 C CA . PRO A 1 97 ? -22.230 3.044 2.086 1.00 70.44 97 PRO A CA 1
ATOM 777 C C . PRO A 1 97 ? -21.585 2.808 3.459 1.00 70.44 97 PRO A C 1
ATOM 779 O O . PRO A 1 97 ? -20.613 3.475 3.807 1.00 70.44 97 PRO A O 1
ATOM 782 N N . GLU A 1 98 ? -22.093 1.853 4.240 1.00 69.00 98 GLU A N 1
ATOM 783 C CA . GLU A 1 98 ? -21.604 1.587 5.596 1.00 69.00 98 GLU A CA 1
ATOM 784 C C . GLU A 1 98 ? -20.309 0.763 5.643 1.00 69.00 98 GLU A C 1
ATOM 786 O O . GLU A 1 98 ? -19.580 0.821 6.636 1.00 69.00 98 GLU A O 1
ATOM 791 N N . ARG A 1 99 ? -20.017 -0.040 4.607 1.00 74.19 99 ARG A N 1
ATOM 792 C CA . ARG A 1 99 ? -18.876 -0.971 4.601 1.00 74.19 99 ARG A CA 1
ATOM 793 C C . ARG A 1 99 ? -18.262 -1.088 3.211 1.00 74.19 99 ARG A C 1
ATOM 795 O O . ARG A 1 99 ? -18.938 -1.469 2.261 1.00 74.19 99 ARG A O 1
ATOM 802 N N . LYS A 1 100 ? -16.951 -0.852 3.109 1.00 78.81 100 LYS A N 1
ATOM 803 C CA . LYS A 1 100 ? -16.193 -1.154 1.882 1.00 78.81 100 LYS A CA 1
ATOM 804 C C . LYS A 1 100 ? -15.944 -2.658 1.739 1.00 78.81 100 LYS A C 1
ATOM 806 O O . LYS A 1 100 ? -16.045 -3.410 2.706 1.00 78.81 100 LYS A O 1
ATOM 811 N N . LEU A 1 101 ? -15.546 -3.100 0.549 1.00 82.00 101 LEU A N 1
ATOM 812 C CA . LEU A 1 101 ? -15.321 -4.519 0.253 1.00 82.00 101 LEU A CA 1
ATOM 813 C C . LEU A 1 101 ? -14.351 -5.181 1.247 1.00 82.00 101 LEU A C 1
ATOM 815 O O . LEU A 1 101 ? -14.668 -6.229 1.806 1.00 82.00 101 LEU A O 1
ATOM 819 N N . GLY A 1 102 ? -13.224 -4.533 1.563 1.00 78.50 102 GLY A N 1
ATOM 820 C CA . GLY A 1 102 ? -12.309 -5.056 2.579 1.00 78.50 102 GLY A CA 1
ATOM 821 C C . GLY A 1 102 ? -12.924 -5.154 3.986 1.00 78.50 102 GLY A C 1
ATOM 822 O O . GLY A 1 102 ? -12.555 -6.046 4.748 1.00 78.50 102 GLY A O 1
ATOM 823 N N . ASP A 1 103 ? -13.842 -4.252 4.349 1.00 80.69 103 ASP A N 1
ATOM 824 C CA . ASP A 1 103 ? -14.546 -4.291 5.640 1.00 80.69 103 ASP A CA 1
ATOM 825 C C . ASP A 1 103 ? -15.490 -5.499 5.722 1.00 80.69 103 ASP A C 1
ATOM 827 O O . ASP A 1 103 ? -15.577 -6.154 6.757 1.00 80.69 103 ASP A O 1
ATOM 831 N N . ILE A 1 104 ? -16.138 -5.844 4.608 1.00 82.94 104 ILE A N 1
ATOM 832 C CA . ILE A 1 104 ? -17.008 -7.021 4.508 1.00 82.94 104 ILE A CA 1
ATOM 833 C C . ILE A 1 104 ? -16.184 -8.306 4.638 1.00 82.94 104 ILE A C 1
ATOM 835 O O . ILE A 1 104 ? -16.525 -9.170 5.442 1.00 82.94 104 ILE A O 1
ATOM 839 N N . VAL A 1 105 ? -15.076 -8.412 3.896 1.00 84.50 105 VAL A N 1
ATOM 840 C CA . VAL A 1 105 ? -14.230 -9.619 3.870 1.00 84.50 105 VAL A CA 1
ATOM 841 C C . VAL A 1 105 ? -13.591 -9.903 5.231 1.00 84.50 105 VAL A C 1
ATOM 843 O O . VAL A 1 105 ? -13.543 -11.054 5.657 1.00 84.50 105 VAL A O 1
ATOM 846 N N . PHE A 1 106 ? -13.113 -8.872 5.935 1.00 84.75 106 PHE A N 1
ATOM 847 C CA . PHE A 1 106 ? -12.435 -9.045 7.228 1.00 84.75 106 PHE A CA 1
ATOM 848 C C . PHE A 1 106 ? -13.324 -8.834 8.449 1.00 84.75 106 PHE A C 1
ATOM 850 O O . PHE A 1 106 ? -12.826 -8.884 9.578 1.00 84.75 106 PHE A O 1
ATOM 857 N N . GLY A 1 107 ? -14.622 -8.620 8.235 1.00 83.56 107 GLY A N 1
ATOM 858 C CA . GLY A 1 107 ? -15.575 -8.414 9.313 1.00 83.56 107 GLY A CA 1
ATOM 859 C C . GLY A 1 107 ? -15.235 -7.197 10.167 1.00 83.56 107 GLY A C 1
ATOM 860 O O . GLY A 1 107 ? -15.294 -7.255 11.390 1.00 83.56 107 GLY A O 1
ATOM 861 N N . THR A 1 108 ? -14.845 -6.094 9.539 1.00 84.19 108 THR A N 1
ATOM 862 C CA . THR A 1 108 ? -14.610 -4.827 10.232 1.00 84.19 108 THR A CA 1
ATOM 863 C C . THR A 1 108 ? -15.676 -3.813 9.855 1.00 84.19 108 THR A C 1
ATOM 865 O O . THR A 1 108 ? -16.303 -3.892 8.803 1.00 84.19 108 THR A O 1
ATOM 868 N N . LYS A 1 109 ? -15.913 -2.846 10.733 1.00 82.00 109 LYS A N 1
ATOM 869 C CA . LYS A 1 109 ? -16.833 -1.736 10.497 1.00 82.00 109 LYS A CA 1
ATOM 870 C C . LYS A 1 109 ? -16.209 -0.430 10.950 1.00 82.00 109 LYS A C 1
ATOM 872 O O . LYS A 1 109 ? -15.371 -0.401 11.854 1.00 82.00 109 LYS A O 1
ATOM 877 N N . VAL A 1 110 ? -16.628 0.655 10.314 1.00 80.75 110 VAL A N 1
ATOM 878 C CA . VAL A 1 110 ? -16.248 2.006 10.711 1.00 80.75 110 VAL A CA 1
ATOM 879 C C . VAL A 1 110 ? -17.353 2.562 11.603 1.00 80.75 110 VAL A C 1
ATOM 881 O O . VAL A 1 110 ? -18.515 2.562 11.220 1.00 80.75 110 VAL A O 1
ATOM 884 N N . SER A 1 111 ? -16.992 3.001 12.803 1.00 77.44 111 SER A N 1
ATOM 885 C CA . SER A 1 111 ? -17.911 3.554 13.801 1.00 77.44 111 SER A CA 1
ATOM 886 C C . SER A 1 111 ? -17.410 4.929 14.249 1.00 77.44 111 SER A C 1
ATOM 888 O O . SER A 1 111 ? -16.193 5.148 14.239 1.00 77.44 111 SER A O 1
ATOM 890 N N . PRO A 1 112 ? -18.288 5.856 14.673 1.00 77.88 112 PRO A N 1
ATOM 891 C CA . PRO A 1 112 ? -17.861 7.066 15.369 1.00 77.88 112 PRO A CA 1
ATOM 892 C C . PRO A 1 112 ? -17.002 6.684 16.573 1.00 77.88 112 PRO A C 1
ATOM 894 O O . PRO A 1 112 ? -17.325 5.734 17.292 1.00 77.88 112 PRO A O 1
ATOM 897 N N . SER A 1 113 ? -15.881 7.375 16.768 1.00 72.62 113 SER A N 1
ATOM 898 C CA . SER A 1 113 ? -15.045 7.150 17.939 1.00 72.62 113 SER A CA 1
ATOM 899 C C . SER A 1 113 ? -15.529 8.005 19.096 1.00 72.62 113 SER A C 1
ATOM 901 O O . SER A 1 113 ? -15.407 9.229 19.037 1.00 72.62 113 SER A O 1
ATOM 903 N N . ASN A 1 114 ? -16.015 7.367 20.159 1.00 65.25 114 ASN A N 1
ATOM 904 C CA . ASN A 1 114 ? -16.125 8.030 21.452 1.00 65.25 114 ASN A CA 1
ATOM 905 C C . ASN A 1 114 ? -14.700 8.299 21.958 1.00 65.25 114 ASN A C 1
ATOM 907 O O . ASN A 1 114 ? -13.810 7.465 21.797 1.00 65.25 114 ASN A O 1
ATOM 911 N N . LEU A 1 115 ? -14.471 9.498 22.485 1.00 54.84 115 LEU A N 1
ATOM 912 C CA . LEU A 1 115 ? -13.160 10.132 22.677 1.00 54.84 115 LEU A CA 1
ATOM 913 C C . LEU A 1 115 ? -12.186 9.398 23.631 1.00 54.84 115 LEU A C 1
ATOM 915 O O . LEU A 1 115 ? -11.071 9.876 23.824 1.00 54.84 115 LEU A O 1
ATOM 919 N N . GLU A 1 116 ? -12.559 8.244 24.190 1.00 51.47 116 GLU A N 1
ATOM 920 C CA . GLU A 1 116 ? -11.855 7.616 25.317 1.00 51.47 116 GLU A CA 1
ATOM 921 C C . GLU A 1 116 ? -11.027 6.363 24.970 1.00 51.47 116 GLU A C 1
ATOM 923 O O . GLU A 1 116 ? -10.040 6.089 25.649 1.00 51.47 116 GLU A O 1
ATOM 928 N N . GLU A 1 117 ? -11.300 5.647 23.873 1.00 55.25 117 GLU A N 1
ATOM 929 C CA . GLU A 1 117 ? -10.490 4.476 23.487 1.00 55.25 117 GLU A CA 1
ATOM 930 C C . GLU A 1 117 ? -9.366 4.858 22.516 1.00 55.25 117 GLU A C 1
ATOM 932 O O . GLU A 1 117 ? -9.457 4.779 21.285 1.00 55.25 117 GLU A O 1
ATOM 937 N N . LYS A 1 118 ? -8.253 5.322 23.090 1.00 55.97 118 LYS A N 1
ATOM 938 C CA . LYS A 1 118 ? -7.005 5.533 22.357 1.00 55.97 118 LYS A CA 1
ATOM 939 C C . LYS A 1 118 ? -6.260 4.206 22.253 1.00 55.97 118 LYS A C 1
ATOM 941 O O . LYS A 1 118 ? -5.536 3.826 23.170 1.00 55.97 118 LYS A O 1
ATOM 946 N N . ARG A 1 119 ? -6.373 3.546 21.100 1.00 64.31 119 ARG A N 1
ATOM 947 C CA . ARG A 1 119 ? -5.566 2.364 20.787 1.00 64.31 119 ARG A CA 1
ATOM 948 C C . ARG A 1 119 ? -4.084 2.630 21.049 1.00 64.31 119 ARG A C 1
ATOM 950 O O . ARG A 1 119 ? -3.475 3.533 20.461 1.00 64.31 119 ARG A O 1
ATOM 957 N N . SER A 1 120 ? -3.503 1.810 21.917 1.00 61.03 120 SER A N 1
ATOM 958 C CA . SER A 1 120 ? -2.070 1.774 22.191 1.00 61.03 120 SER A CA 1
ATOM 959 C C . SER A 1 120 ? -1.335 1.300 20.935 1.00 61.03 120 SER A C 1
ATOM 961 O O . SER A 1 120 ? -1.295 0.112 20.613 1.00 61.03 120 SER A O 1
ATOM 963 N N . CYS A 1 121 ? -0.781 2.238 20.165 1.00 65.75 121 CYS A N 1
ATOM 964 C CA . CYS A 1 121 ? 0.115 1.886 19.071 1.00 65.75 121 CYS A CA 1
ATOM 965 C C . CYS A 1 121 ? 1.498 1.627 19.643 1.00 65.75 121 CYS A C 1
ATOM 967 O O . CYS A 1 121 ? 2.241 2.560 19.952 1.00 65.75 121 CYS A O 1
ATOM 969 N N . ASN A 1 122 ? 1.863 0.355 19.764 1.00 78.00 122 ASN A N 1
ATOM 970 C CA . ASN A 1 122 ? 3.253 0.018 19.995 1.00 78.00 122 ASN A CA 1
ATOM 971 C C . ASN A 1 122 ? 4.031 0.276 18.697 1.00 78.00 122 ASN A C 1
ATOM 973 O O . ASN A 1 122 ? 4.023 -0.543 17.777 1.00 78.00 122 ASN A O 1
ATOM 977 N N . VAL A 1 123 ? 4.695 1.432 18.636 1.00 77.44 123 VAL A N 1
ATOM 978 C CA . VAL A 1 123 ? 5.435 1.904 17.456 1.00 77.44 123 VAL A CA 1
ATOM 979 C C . VAL A 1 123 ? 6.463 0.870 16.989 1.00 77.44 123 VAL A C 1
ATOM 981 O O . VAL A 1 123 ? 6.635 0.692 15.788 1.00 77.44 123 VAL A O 1
ATOM 984 N N . LYS A 1 124 ? 7.087 0.110 17.903 1.00 84.19 124 LYS A N 1
ATOM 985 C CA . LYS A 1 124 ? 8.030 -0.963 17.537 1.00 84.19 124 LYS A CA 1
ATOM 986 C C . LYS A 1 124 ? 7.338 -2.089 16.774 1.00 84.19 124 LYS A C 1
ATOM 988 O O . LYS A 1 124 ? 7.845 -2.540 15.753 1.00 8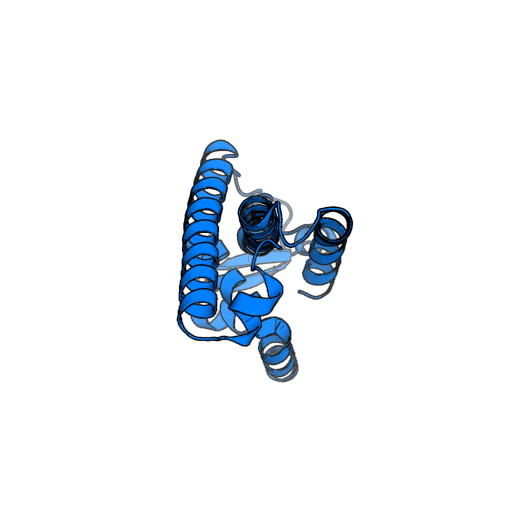4.19 124 LYS A O 1
ATOM 993 N N . ILE A 1 125 ? 6.162 -2.507 17.241 1.00 83.56 125 ILE A N 1
ATOM 994 C CA . ILE A 1 125 ? 5.351 -3.527 16.566 1.00 83.56 125 ILE A CA 1
ATOM 995 C C . ILE A 1 125 ? 4.885 -2.999 15.204 1.00 83.56 125 ILE A C 1
ATOM 997 O O . ILE A 1 125 ? 4.994 -3.707 14.208 1.00 83.56 125 ILE A O 1
ATOM 1001 N N . ALA A 1 126 ? 4.426 -1.747 15.128 1.00 81.88 126 ALA A N 1
ATOM 1002 C CA . ALA A 1 126 ? 4.020 -1.136 13.863 1.00 81.88 126 ALA A CA 1
ATOM 1003 C C . ALA A 1 126 ? 5.178 -1.071 12.848 1.00 81.88 126 ALA A C 1
ATOM 1005 O O . ALA A 1 126 ? 4.991 -1.444 11.692 1.00 81.88 126 ALA A O 1
ATOM 1006 N N . MET A 1 127 ? 6.381 -0.673 13.281 1.00 84.31 127 MET A N 1
ATOM 1007 C CA . MET A 1 127 ? 7.587 -0.657 12.441 1.00 84.31 127 MET A CA 1
ATOM 1008 C C . MET A 1 127 ? 8.015 -2.061 11.999 1.00 84.31 127 MET A C 1
ATOM 1010 O O . MET A 1 127 ? 8.440 -2.231 10.857 1.00 84.31 127 MET A O 1
ATOM 1014 N N . LEU A 1 128 ? 7.865 -3.073 12.861 1.00 89.50 128 LEU A N 1
ATOM 1015 C CA . LEU A 1 128 ? 8.133 -4.469 12.508 1.00 89.50 128 LEU A CA 1
ATOM 1016 C C . LEU A 1 128 ? 7.211 -4.935 11.375 1.00 89.50 128 LEU A C 1
ATOM 1018 O O . LEU A 1 128 ? 7.689 -5.398 10.343 1.00 89.50 128 LEU A O 1
ATOM 1022 N N . TYR A 1 129 ? 5.897 -4.758 11.529 1.00 87.88 129 TYR A N 1
ATOM 1023 C CA . TYR A 1 129 ? 4.922 -5.105 10.490 1.00 87.88 129 TYR A CA 1
ATOM 1024 C C . TYR A 1 129 ? 5.138 -4.306 9.201 1.00 87.88 129 TYR A C 1
ATOM 1026 O O . TYR A 1 129 ? 5.019 -4.871 8.115 1.00 87.88 129 TYR A O 1
ATOM 1034 N N . PHE A 1 130 ? 5.488 -3.019 9.300 1.00 88.81 130 PHE A N 1
ATOM 1035 C CA . PHE A 1 130 ? 5.834 -2.202 8.137 1.00 88.81 130 PHE A CA 1
ATOM 1036 C C . PHE A 1 130 ? 7.041 -2.775 7.388 1.00 88.81 130 PHE A C 1
ATOM 1038 O O . PHE A 1 130 ? 6.977 -2.951 6.176 1.00 88.81 130 PHE A O 1
ATOM 1045 N N . SER A 1 131 ? 8.104 -3.130 8.113 1.00 89.75 131 SER A N 1
ATOM 1046 C CA . SER A 1 131 ? 9.336 -3.677 7.533 1.00 89.75 131 SER A CA 1
ATOM 1047 C C . SER A 1 131 ? 9.100 -5.035 6.870 1.00 89.75 131 SER A C 1
ATOM 1049 O O . SER A 1 131 ? 9.561 -5.263 5.755 1.00 89.75 131 SER A O 1
ATOM 1051 N N . ILE A 1 132 ? 8.326 -5.916 7.515 1.00 92.00 132 ILE A N 1
ATOM 1052 C CA . ILE A 1 132 ? 7.939 -7.215 6.942 1.00 92.00 132 ILE A CA 1
ATOM 1053 C C . ILE A 1 132 ? 7.109 -7.009 5.670 1.00 92.00 132 ILE A C 1
ATOM 1055 O O . ILE A 1 132 ? 7.379 -7.638 4.650 1.00 92.00 132 ILE A O 1
ATOM 1059 N N . THR A 1 133 ? 6.127 -6.106 5.709 1.00 90.06 133 THR A N 1
ATOM 1060 C CA . THR A 1 133 ? 5.266 -5.815 4.553 1.00 90.06 133 THR A CA 1
ATOM 1061 C C . THR A 1 133 ? 6.079 -5.241 3.390 1.00 90.06 133 THR A C 1
ATOM 1063 O O . THR A 1 133 ? 5.895 -5.676 2.257 1.00 90.06 133 THR A O 1
ATOM 1066 N N . LEU A 1 134 ? 7.029 -4.340 3.670 1.00 92.31 134 LEU A N 1
ATOM 1067 C CA . LEU A 1 134 ? 7.950 -3.789 2.672 1.00 92.31 134 LEU A CA 1
ATOM 1068 C C . LEU A 1 134 ? 8.777 -4.876 1.996 1.00 92.31 134 LEU A C 1
ATOM 1070 O O . LEU A 1 134 ? 8.861 -4.904 0.772 1.00 92.31 134 LEU A O 1
ATOM 1074 N N . LEU A 1 135 ? 9.357 -5.779 2.787 1.00 93.50 135 LEU A N 1
ATOM 1075 C CA . LEU A 1 135 ? 10.185 -6.866 2.278 1.00 93.50 135 LEU A CA 1
ATOM 1076 C C . LEU A 1 135 ? 9.380 -7.813 1.379 1.00 93.50 135 LEU A C 1
ATOM 1078 O O . LEU A 1 135 ? 9.825 -8.138 0.283 1.00 93.50 135 LEU A O 1
ATOM 1082 N N . VAL A 1 136 ? 8.173 -8.201 1.802 1.00 93.25 136 VAL A N 1
ATOM 1083 C CA . VAL A 1 136 ? 7.284 -9.055 0.997 1.00 93.25 136 VAL A CA 1
ATOM 1084 C C . VAL A 1 136 ? 6.919 -8.372 -0.321 1.00 93.25 136 VAL A C 1
ATOM 1086 O O . VA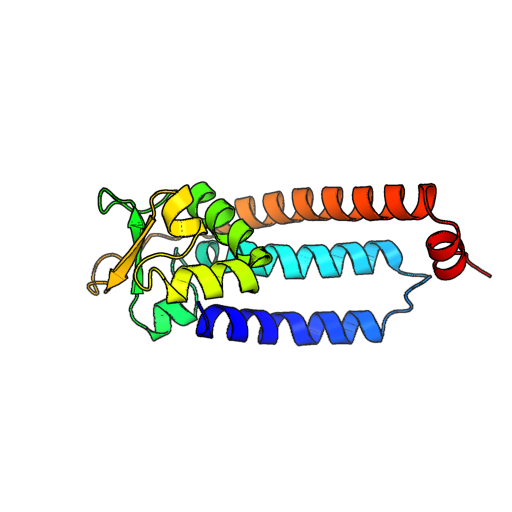L A 1 136 ? 7.030 -8.983 -1.381 1.00 93.25 136 VAL A O 1
ATOM 1089 N N . ILE A 1 137 ? 6.517 -7.102 -0.275 1.00 92.50 137 ILE A N 1
ATOM 1090 C CA . ILE A 1 137 ? 6.117 -6.349 -1.469 1.00 92.50 137 ILE A CA 1
ATOM 1091 C C . ILE A 1 137 ? 7.296 -6.155 -2.421 1.00 92.50 137 ILE A C 1
ATOM 1093 O O . ILE A 1 137 ? 7.130 -6.314 -3.628 1.00 92.50 137 ILE A O 1
ATOM 1097 N N . PHE A 1 138 ? 8.482 -5.858 -1.892 1.00 93.00 138 PHE A N 1
ATOM 1098 C CA . PHE A 1 138 ? 9.698 -5.735 -2.686 1.00 93.00 138 PHE A CA 1
ATOM 1099 C C . PHE A 1 138 ? 10.009 -7.032 -3.441 1.00 93.00 138 PHE A C 1
ATOM 1101 O O . PHE A 1 138 ? 10.181 -6.990 -4.654 1.00 93.00 138 PHE A O 1
ATOM 1108 N N . ILE A 1 139 ? 9.985 -8.182 -2.755 1.00 93.69 139 ILE A N 1
ATOM 1109 C CA . ILE A 1 139 ? 10.211 -9.497 -3.380 1.00 93.69 139 ILE A CA 1
ATOM 1110 C C . ILE A 1 139 ? 9.171 -9.775 -4.472 1.00 93.69 139 ILE A C 1
ATOM 1112 O O . ILE A 1 139 ? 9.519 -10.255 -5.547 1.00 93.69 139 ILE A O 1
ATOM 1116 N N . VAL A 1 140 ? 7.895 -9.465 -4.219 1.00 93.19 140 VAL A N 1
ATOM 1117 C CA . VAL A 1 140 ? 6.821 -9.671 -5.202 1.00 93.19 140 VAL A CA 1
ATOM 1118 C C . VAL A 1 140 ? 7.030 -8.804 -6.444 1.00 93.19 140 VAL A C 1
ATOM 1120 O O . VAL A 1 140 ? 6.934 -9.317 -7.556 1.00 93.19 140 VAL A O 1
ATOM 1123 N N . PHE A 1 141 ? 7.333 -7.513 -6.286 1.00 91.31 141 PHE A N 1
ATOM 1124 C CA . PHE A 1 141 ? 7.576 -6.634 -7.432 1.00 91.31 141 PHE A CA 1
ATOM 1125 C C . PHE A 1 141 ? 8.839 -7.017 -8.206 1.00 91.31 141 PHE A C 1
ATOM 1127 O O . PHE A 1 141 ? 8.811 -7.000 -9.434 1.00 91.31 141 PHE A O 1
ATOM 1134 N N . ASP A 1 142 ? 9.912 -7.401 -7.516 1.00 90.25 142 ASP A N 1
ATOM 1135 C CA . ASP A 1 142 ? 11.144 -7.867 -8.154 1.00 90.25 142 ASP A CA 1
ATOM 1136 C C . ASP A 1 142 ? 10.898 -9.155 -8.959 1.00 90.25 142 ASP A C 1
ATOM 1138 O O . ASP A 1 142 ? 11.271 -9.240 -10.129 1.00 90.25 142 ASP A O 1
ATOM 1142 N N . LEU A 1 143 ? 10.137 -10.108 -8.402 1.00 91.31 143 LEU A N 1
ATOM 1143 C CA . LEU A 1 143 ? 9.722 -11.323 -9.108 1.00 91.31 143 LEU A CA 1
ATOM 1144 C C . LEU A 1 143 ? 8.861 -11.011 -10.341 1.00 91.31 143 LEU A C 1
ATOM 1146 O O . LEU A 1 143 ? 9.079 -11.588 -11.406 1.00 91.31 143 LEU A O 1
ATOM 1150 N N . ILE A 1 144 ? 7.891 -10.099 -10.222 1.00 90.00 144 ILE A N 1
ATOM 1151 C CA . ILE A 1 144 ? 7.057 -9.669 -11.355 1.00 90.00 144 ILE A CA 1
ATOM 1152 C C . ILE A 1 144 ? 7.933 -9.055 -12.450 1.00 90.00 144 ILE A C 1
ATOM 1154 O O . ILE A 1 144 ? 7.773 -9.402 -13.620 1.00 90.00 144 ILE A O 1
ATOM 1158 N N . MET A 1 145 ? 8.880 -8.189 -12.083 1.00 85.81 145 MET A N 1
ATOM 1159 C CA . MET A 1 145 ? 9.809 -7.577 -13.033 1.00 85.81 145 MET A CA 1
ATOM 1160 C C . MET A 1 145 ? 10.705 -8.616 -13.708 1.00 85.81 145 MET A C 1
ATOM 1162 O O . MET A 1 145 ? 10.873 -8.576 -14.927 1.00 85.81 145 MET A O 1
ATOM 1166 N N . PHE A 1 146 ? 11.218 -9.589 -12.955 1.00 86.94 146 PHE A N 1
ATOM 1167 C CA . PHE A 1 146 ? 12.006 -10.692 -13.497 1.00 86.94 146 PHE A CA 1
ATOM 1168 C C . PHE A 1 146 ? 11.208 -11.523 -14.513 1.00 86.94 146 PHE A C 1
ATOM 1170 O O . PHE A 1 146 ? 11.682 -11.790 -15.621 1.00 86.94 146 PHE A O 1
ATOM 1177 N N . LEU A 1 147 ? 9.968 -11.891 -14.178 1.00 87.06 147 LEU A N 1
ATOM 1178 C CA . LEU A 1 147 ? 9.083 -12.633 -15.079 1.00 87.06 147 LEU A CA 1
ATOM 1179 C C . LEU A 1 147 ? 8.712 -11.811 -16.322 1.00 87.06 147 LEU A C 1
ATOM 1181 O O . LEU A 1 147 ? 8.695 -12.349 -17.433 1.00 87.06 147 LEU A O 1
ATOM 1185 N N . ALA A 1 148 ? 8.461 -10.509 -16.169 1.00 85.75 148 ALA A N 1
ATOM 1186 C CA . ALA A 1 148 ? 8.173 -9.602 -17.279 1.00 85.75 148 ALA A CA 1
ATOM 1187 C C . ALA A 1 148 ? 9.372 -9.466 -18.233 1.00 85.75 148 ALA A C 1
ATOM 1189 O O . ALA A 1 148 ? 9.207 -9.556 -19.452 1.00 85.75 148 ALA A O 1
ATOM 1190 N N . TYR A 1 149 ? 10.583 -9.326 -17.690 1.00 83.88 149 TYR A N 1
ATOM 1191 C CA . TYR A 1 149 ? 11.828 -9.295 -18.461 1.00 83.88 149 TYR A CA 1
ATOM 1192 C C . TYR A 1 149 ? 12.102 -10.626 -19.178 1.00 83.88 149 TYR A C 1
ATOM 1194 O O . TYR A 1 149 ? 12.547 -10.657 -20.329 1.00 83.88 149 TYR A O 1
ATOM 1202 N N . SER A 1 150 ? 11.807 -11.747 -18.517 1.00 86.06 150 SER A N 1
ATOM 1203 C CA . SER A 1 150 ? 11.974 -13.078 -19.098 1.00 86.06 150 SER A CA 1
ATOM 1204 C C . SER A 1 150 ? 11.019 -13.312 -20.274 1.00 86.06 150 SER A C 1
ATOM 1206 O O . SER A 1 150 ? 11.456 -13.772 -21.330 1.00 86.06 150 SER A O 1
ATOM 1208 N N . SER A 1 151 ? 9.746 -12.938 -20.124 1.00 81.31 151 SER A N 1
ATOM 1209 C CA . SER A 1 151 ? 8.672 -13.260 -21.074 1.00 81.31 151 SER A CA 1
ATOM 1210 C C . SER A 1 151 ? 8.532 -12.299 -22.257 1.00 81.31 151 SER A C 1
ATOM 1212 O O . SER A 1 151 ? 8.068 -12.721 -23.316 1.00 81.31 151 SER A O 1
ATOM 1214 N N . SER A 1 152 ? 8.916 -11.025 -22.120 1.00 79.88 152 SER A N 1
ATOM 1215 C CA . SER A 1 152 ? 8.601 -10.005 -23.129 1.00 79.88 152 SER A CA 1
ATOM 1216 C C . SER A 1 152 ? 9.838 -9.336 -23.738 1.00 79.88 152 SER A C 1
ATOM 1218 O O . SER A 1 152 ? 10.670 -8.731 -23.060 1.00 79.88 152 SER A O 1
ATOM 1220 N N . GLY A 1 153 ? 9.939 -9.403 -25.070 1.00 75.94 153 GLY A N 1
ATOM 1221 C CA . GLY A 1 153 ? 11.019 -8.760 -25.828 1.00 75.94 153 GLY A CA 1
ATOM 1222 C C . GLY A 1 153 ? 11.006 -7.228 -25.733 1.00 75.94 153 GLY A C 1
ATOM 1223 O O . GLY A 1 153 ? 12.063 -6.606 -25.744 1.00 75.94 153 GLY A O 1
ATOM 1224 N N . LEU A 1 154 ? 9.825 -6.619 -25.564 1.00 74.06 154 LEU A N 1
ATOM 1225 C CA . LEU A 1 154 ? 9.663 -5.171 -25.372 1.00 74.06 154 LEU A CA 1
ATOM 1226 C C . LEU A 1 154 ? 10.262 -4.685 -24.046 1.00 74.06 154 LEU A C 1
ATOM 1228 O O . LEU A 1 154 ? 10.946 -3.664 -24.027 1.00 74.06 154 LEU A O 1
ATOM 1232 N N . VAL A 1 155 ? 10.047 -5.421 -22.950 1.00 76.75 155 VAL A N 1
ATOM 1233 C CA . VAL A 1 155 ? 10.646 -5.088 -21.647 1.00 76.75 155 VAL A CA 1
ATOM 1234 C C . VAL A 1 155 ? 12.160 -5.258 -21.720 1.00 76.75 155 VAL A C 1
ATOM 1236 O O . VAL A 1 155 ? 12.882 -4.379 -21.262 1.00 76.75 155 VAL A O 1
ATOM 1239 N N . ARG A 1 156 ? 12.666 -6.304 -22.390 1.00 74.12 156 ARG A N 1
ATOM 1240 C CA . ARG A 1 156 ? 14.109 -6.403 -22.666 1.00 74.12 156 ARG A CA 1
ATOM 1241 C C . ARG A 1 156 ? 14.632 -5.175 -23.397 1.00 74.12 156 ARG A C 1
ATOM 1243 O O . ARG A 1 156 ? 15.612 -4.612 -22.945 1.00 74.12 156 ARG A O 1
ATOM 1250 N N . LEU A 1 157 ? 13.969 -4.710 -24.455 1.00 74.19 157 LEU A N 1
ATOM 1251 C CA . LEU A 1 157 ? 14.407 -3.533 -25.216 1.00 74.19 157 LEU A CA 1
ATOM 1252 C C . LEU A 1 157 ? 14.435 -2.245 -24.366 1.00 74.19 157 LEU A C 1
ATOM 1254 O O . LEU A 1 157 ? 15.364 -1.443 -24.471 1.00 74.19 157 LEU A O 1
ATOM 1258 N N . LEU A 1 158 ? 13.431 -2.061 -23.503 1.00 73.50 158 LEU A N 1
ATOM 1259 C CA . LEU A 1 158 ? 13.328 -0.914 -22.595 1.00 73.50 158 LEU A CA 1
ATOM 1260 C C . LEU A 1 158 ? 14.398 -0.914 -21.497 1.00 73.50 158 LEU A C 1
ATOM 1262 O O . LEU A 1 158 ? 14.832 0.162 -21.095 1.00 73.50 158 LEU A O 1
ATOM 1266 N N . PHE A 1 159 ? 14.845 -2.089 -21.045 1.00 70.56 159 PHE A N 1
ATOM 1267 C CA . PHE A 1 159 ? 15.803 -2.233 -19.940 1.00 70.56 159 PHE A CA 1
ATOM 1268 C C . PHE A 1 159 ? 17.194 -2.737 -20.363 1.00 70.56 159 PHE A C 1
ATOM 1270 O O . PHE A 1 159 ? 18.057 -2.920 -19.510 1.00 70.56 159 PHE A O 1
ATOM 1277 N N . MET A 1 160 ? 17.453 -2.935 -21.660 1.00 66.44 160 MET A N 1
ATOM 1278 C CA . MET A 1 160 ? 18.772 -3.342 -22.151 1.00 66.44 160 MET A CA 1
ATOM 1279 C C . MET A 1 160 ? 19.755 -2.163 -22.041 1.00 66.44 160 MET A C 1
ATOM 1281 O O . MET A 1 160 ? 19.451 -1.076 -22.564 1.00 66.44 160 MET A O 1
ATOM 1285 N N . PRO A 1 161 ? 20.913 -2.335 -21.376 1.00 58.81 161 PRO A N 1
ATOM 1286 C CA . PRO A 1 161 ? 21.989 -1.355 -21.448 1.00 58.81 161 PRO A CA 1
ATOM 1287 C C . PRO A 1 161 ? 22.489 -1.301 -22.899 1.00 58.81 161 PRO A C 1
ATOM 1289 O O . PRO A 1 161 ? 22.684 -2.348 -23.519 1.00 58.81 161 PRO A O 1
ATOM 1292 N N . ILE A 1 162 ? 22.590 -0.088 -23.452 1.00 56.44 162 ILE A N 1
ATOM 1293 C CA . ILE A 1 162 ? 23.188 0.166 -24.776 1.00 56.44 162 ILE A CA 1
ATOM 1294 C C . ILE A 1 162 ? 24.702 0.193 -24.606 1.00 56.44 162 ILE A C 1
ATOM 1296 O O . ILE A 1 162 ? 25.142 0.834 -23.625 1.00 56.44 162 ILE A O 1
#

pLDDT: mean 78.95, std 8.93, range [51.47, 93.69]

Foldseek 3Di:
DVVLVVVLVVVLVVLVVVLVVDDCQPCVLVNLLSVLLSVLCQLLQCQQQLNAHPVCVVVQKHKAALVRHHDDSVLSSQLSVCCVVVVQQVVVCVVPVFDTPSCVVSRMTIDRHDPPDRRDRPNVVSVVVSVVSSVVSSVVSVVVLVVCCVPDPVSCVSRPDD

Sequence (162 aa):
MIIDGFTSQIVAIPFIVLMIFTDLKNNLHFQVFTVAFVSTFFICKDLILSGKSIGKRISNLQILDIHNNEPSNLKLICRNLFSFLWPVEILFCCLNPERKLGDIVFGTKVSPSNLEEKRSCNVKIAMLYFSITLLVIFIVFDLIMFLAYSSSGLVRLLFMPI

Secondary structure (DSSP, 8-state):
-HHHHHHHHHHHHHHHHHHHHS-TTTTHHHHHHHHHHHHHHHHHHHHHTTT--HHHHHTTEEEEETTSSPPPHHHHHHHHHGGGGHHHHHHHHHH-TT--HHHHHHTEEEEE--TT------HHHHHHHHHHHHHHHHHHHHHHHHHHHHH-HHHHHHH---

Radius of gyration: 18.15 Å; chains: 1; bounding box: 48×27×51 Å

Organism: NCBI:txid1605892